Protein AF-A0A2V9X491-F1 (afdb_monomer_lite)

Sequence (62 aa):
MVEIIGTHQPALWVYGHTHECDDQTIGRTRIISNQLGYPGNLGGFECKDFDEAGLPIEVGDY

Radius of gyration: 13.63 Å; chains: 1; bounding box: 31×27×33 Å

Foldseek 3Di:
DLVVCQVPVAQEAEDDDPQEFDFDDDDNYTYGYQHLADADPVGGGPYPPHDPVDDDDDGDDD

pLDDT: mean 93.13, std 6.93, range [53.12, 98.0]

Structure (mmCIF, N/CA/C/O backbone):
data_AF-A0A2V9X491-F1
#
_entry.id   AF-A0A2V9X491-F1
#
loop_
_atom_site.group_PDB
_atom_site.id
_atom_site.type_symbol
_atom_site.label_atom_id
_atom_site.label_alt_id
_atom_site.label_comp_id
_atom_site.label_asym_id
_atom_site.label_entity_id
_atom_site.label_seq_id
_atom_site.pdbx_PDB_ins_code
_atom_site.Cartn_x
_atom_site.Cartn_y
_atom_site.Cartn_z
_atom_site.occupancy
_atom_site.B_iso_or_equiv
_atom_site.auth_seq_id
_atom_site.auth_comp_id
_atom_site.auth_asym_id
_atom_site.auth_atom_id
_atom_site.pdbx_PDB_model_num
ATOM 1 N N . MET A 1 1 ? -10.079 7.587 3.167 1.00 84.38 1 MET A N 1
ATOM 2 C CA . MET A 1 1 ? -9.391 6.335 3.552 1.00 84.38 1 MET A CA 1
ATOM 3 C C . MET A 1 1 ? -9.068 6.338 5.042 1.00 84.38 1 MET A C 1
ATOM 5 O O . MET A 1 1 ? -9.688 5.561 5.749 1.00 84.38 1 MET A O 1
ATOM 9 N N . VAL A 1 2 ? -8.223 7.253 5.535 1.00 94.81 2 VAL A N 1
ATOM 10 C CA . VAL A 1 2 ? -7.800 7.297 6.954 1.00 94.81 2 VAL A CA 1
ATOM 11 C C . VAL A 1 2 ? -8.961 7.323 7.958 1.00 94.81 2 VAL A C 1
ATOM 13 O O . VAL A 1 2 ? -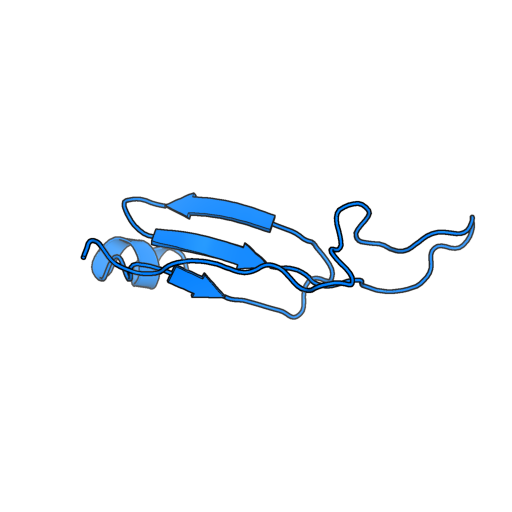8.919 6.573 8.922 1.00 94.81 2 VAL A O 1
ATOM 16 N N . GLU A 1 3 ? -10.013 8.115 7.728 1.00 97.50 3 GLU A N 1
ATOM 17 C CA . GLU A 1 3 ? -11.179 8.161 8.631 1.00 97.50 3 GLU A CA 1
ATOM 18 C C . GLU A 1 3 ? -11.894 6.803 8.730 1.00 97.50 3 GLU A C 1
ATOM 20 O O . GLU A 1 3 ? -12.087 6.285 9.822 1.00 97.50 3 GLU A O 1
ATOM 25 N N . ILE A 1 4 ? -12.196 6.172 7.590 1.00 97.50 4 ILE A N 1
ATOM 26 C CA . ILE A 1 4 ? -12.843 4.849 7.533 1.00 97.50 4 ILE A CA 1
ATOM 27 C C . ILE A 1 4 ? -11.976 3.789 8.226 1.00 97.50 4 ILE A C 1
ATOM 29 O O . ILE A 1 4 ? -12.486 2.986 9.008 1.00 97.50 4 ILE A O 1
ATOM 33 N N . ILE A 1 5 ? -10.664 3.804 7.968 1.00 97.44 5 ILE A N 1
ATOM 34 C CA . ILE A 1 5 ? -9.709 2.892 8.607 1.00 97.44 5 ILE A CA 1
ATOM 35 C C . ILE A 1 5 ? -9.663 3.132 10.118 1.00 97.44 5 ILE A C 1
ATOM 37 O O . ILE A 1 5 ? -9.767 2.183 10.887 1.00 97.44 5 ILE A O 1
ATOM 41 N 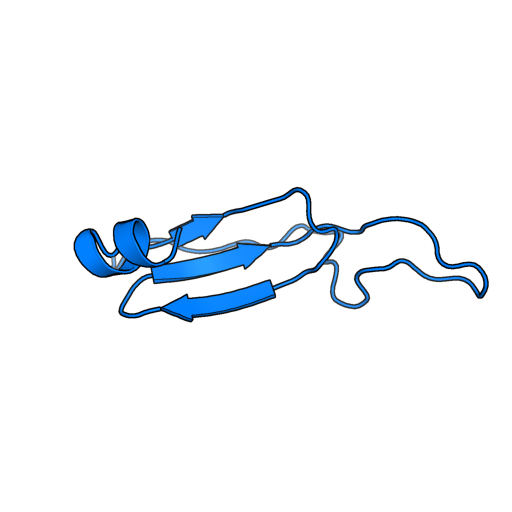N . GLY A 1 6 ? -9.566 4.386 10.558 1.00 97.25 6 GLY A N 1
ATOM 42 C CA . GLY A 1 6 ? -9.524 4.735 11.976 1.00 97.25 6 GLY A CA 1
ATOM 43 C C . GLY A 1 6 ? -10.800 4.345 12.724 1.00 97.25 6 GLY A C 1
ATOM 44 O O . GLY A 1 6 ? -10.720 3.829 13.838 1.00 97.25 6 GLY A O 1
ATOM 45 N N . THR A 1 7 ? -11.969 4.540 12.107 1.00 98.00 7 THR A N 1
ATOM 46 C CA . THR A 1 7 ? -13.272 4.218 12.705 1.00 98.00 7 THR A CA 1
ATOM 47 C C . THR A 1 7 ? -13.517 2.716 12.800 1.00 98.00 7 THR A C 1
ATOM 49 O O . THR A 1 7 ? -13.978 2.241 13.836 1.00 98.00 7 THR A O 1
ATOM 52 N N . HIS A 1 8 ? -13.231 1.956 11.741 1.00 96.94 8 HIS A N 1
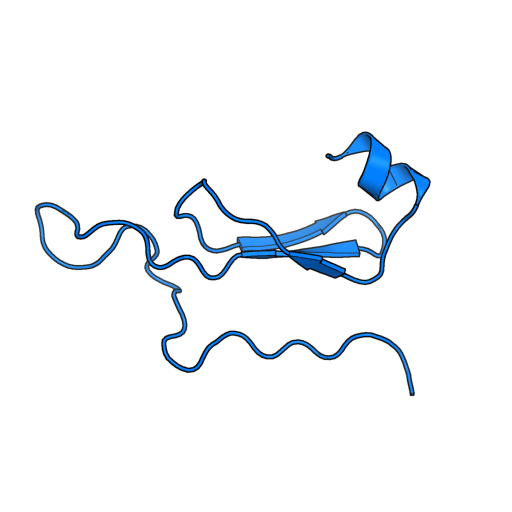ATOM 53 C CA . HIS A 1 8 ? -13.612 0.541 11.669 1.00 96.94 8 HIS A CA 1
ATOM 54 C C . HIS A 1 8 ? -12.477 -0.429 11.999 1.00 96.94 8 HIS A C 1
ATOM 56 O O . HIS A 1 8 ? -12.748 -1.559 12.396 1.00 96.94 8 HIS A O 1
ATOM 62 N N . GLN A 1 9 ? -11.225 0.004 11.852 1.00 96.25 9 GLN A N 1
ATOM 63 C CA . GLN A 1 9 ? -10.015 -0.789 12.062 1.00 96.25 9 GLN A CA 1
ATOM 64 C C . GLN A 1 9 ? -10.099 -2.218 11.491 1.00 96.25 9 GLN A C 1
ATOM 66 O O . GLN A 1 9 ? -9.965 -3.181 12.257 1.00 96.25 9 GLN A O 1
ATOM 71 N N . PRO A 1 10 ? -10.342 -2.393 10.172 1.00 95.75 10 PRO A N 1
ATOM 72 C CA . PRO A 1 10 ? -10.267 -3.715 9.550 1.00 95.75 10 PRO A CA 1
ATOM 73 C C . PRO A 1 10 ? -8.874 -4.321 9.759 1.00 95.75 10 PRO A C 1
ATOM 75 O O . PRO A 1 10 ? -7.902 -3.585 9.870 1.00 95.75 10 PRO A O 1
ATOM 78 N N . ALA A 1 11 ? -8.740 -5.646 9.785 1.00 96.31 11 ALA A N 1
ATOM 79 C CA . ALA A 1 11 ? -7.427 -6.271 9.987 1.00 96.31 11 ALA A CA 1
ATOM 80 C C . ALA A 1 11 ? -6.432 -5.956 8.847 1.00 96.31 11 ALA A C 1
ATOM 82 O O . ALA A 1 11 ? -5.239 -5.788 9.090 1.00 96.31 11 ALA A O 1
ATOM 83 N N . LEU A 1 12 ? -6.932 -5.819 7.614 1.00 96.25 12 LEU A N 1
ATOM 84 C CA . LEU A 1 12 ? -6.129 -5.559 6.421 1.00 96.25 12 LEU A CA 1
ATOM 85 C C . LEU A 1 12 ? -6.842 -4.577 5.479 1.00 96.25 12 LEU A C 1
ATOM 87 O O . LEU A 1 12 ? -8.055 -4.670 5.278 1.00 96.25 12 LEU A O 1
ATOM 91 N N . TRP A 1 13 ? -6.079 -3.671 4.868 1.00 96.69 13 TRP A N 1
ATOM 92 C CA . TRP A 1 13 ? -6.507 -2.795 3.779 1.00 96.69 13 TRP A CA 1
ATOM 93 C C . TRP A 1 13 ? -5.530 -2.912 2.603 1.00 96.69 13 TRP A C 1
ATOM 95 O O . TRP A 1 13 ? -4.393 -2.456 2.692 1.00 96.69 13 TRP A O 1
ATOM 105 N N . VAL A 1 14 ? -5.969 -3.504 1.492 1.00 96.69 14 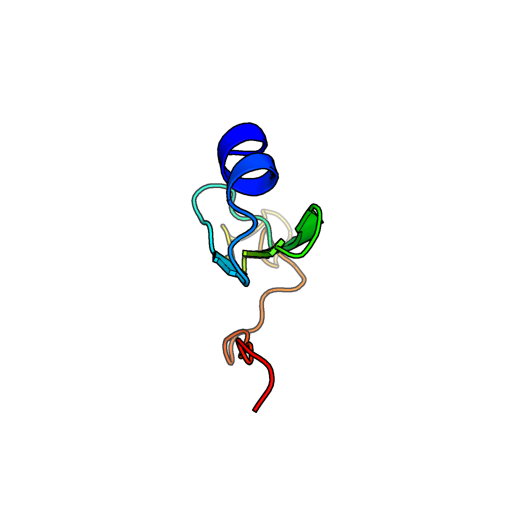VAL A N 1
ATOM 106 C CA . VAL A 1 14 ? -5.163 -3.632 0.264 1.00 96.69 14 VAL A CA 1
ATOM 107 C C . VAL A 1 14 ? -5.585 -2.555 -0.728 1.00 96.69 14 VAL A C 1
ATOM 109 O O . VAL A 1 14 ? -6.783 -2.355 -0.943 1.00 96.69 14 VAL A O 1
ATOM 112 N N . TYR A 1 15 ? -4.627 -1.852 -1.332 1.00 95.44 15 TYR A N 1
ATOM 113 C CA . TYR A 1 15 ? -4.918 -0.772 -2.278 1.00 95.44 15 TYR A CA 1
ATOM 114 C C . TYR A 1 15 ? -4.036 -0.810 -3.533 1.00 95.44 15 TYR A C 1
ATOM 116 O O . TYR A 1 15 ? -3.107 -1.605 -3.643 1.00 95.44 15 TYR A O 1
ATOM 124 N N . GLY A 1 16 ? -4.398 0.030 -4.508 1.00 94.31 16 GLY A N 1
ATOM 125 C CA . GLY A 1 16 ? -3.744 0.136 -5.810 1.00 94.31 16 GLY A CA 1
ATOM 126 C C . GLY A 1 16 ? -3.618 1.588 -6.289 1.00 94.31 16 GLY A C 1
ATOM 127 O O . GLY A 1 16 ? -3.714 2.515 -5.488 1.00 94.31 16 GLY A O 1
ATOM 128 N N . HIS A 1 17 ? -3.490 1.778 -7.605 1.00 95.88 17 HIS A N 1
ATOM 129 C CA . HIS A 1 17 ? -3.441 3.055 -8.340 1.00 95.88 17 HIS A CA 1
ATOM 130 C C . HIS A 1 17 ? -2.126 3.849 -8.257 1.00 95.88 17 HIS A C 1
ATOM 132 O O . HIS A 1 17 ? -1.769 4.501 -9.233 1.00 95.88 17 HIS A O 1
ATOM 138 N N . THR A 1 18 ? -1.404 3.803 -7.139 1.00 95.00 18 THR A N 1
ATOM 139 C CA . THR A 1 18 ? -0.239 4.679 -6.904 1.00 95.00 18 THR A CA 1
ATOM 140 C C . THR A 1 18 ? 1.075 4.195 -7.511 1.00 95.00 18 THR A C 1
ATOM 142 O O . THR A 1 18 ? 2.000 4.990 -7.591 1.00 95.00 18 THR A O 1
ATOM 145 N N . HIS A 1 19 ? 1.172 2.917 -7.898 1.00 95.81 19 HIS A N 1
ATOM 146 C CA . HIS A 1 19 ? 2.426 2.254 -8.311 1.00 95.81 19 HIS A CA 1
ATOM 147 C C . HIS A 1 19 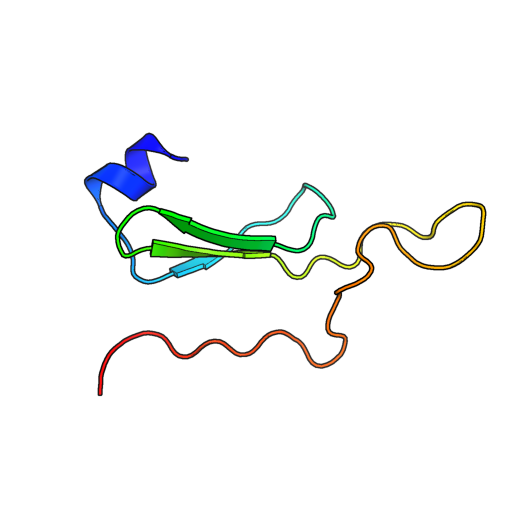? 3.504 2.164 -7.226 1.00 95.81 19 HIS A C 1
ATOM 149 O O . HIS A 1 19 ? 4.633 1.760 -7.489 1.00 95.81 19 HIS A O 1
ATOM 155 N N . GLU A 1 20 ? 3.146 2.507 -5.997 1.00 91.06 20 GLU A N 1
ATOM 156 C CA . GLU A 1 20 ? 4.021 2.374 -4.845 1.00 91.06 20 GLU A CA 1
ATOM 157 C C . GLU A 1 20 ? 3.759 1.028 -4.178 1.00 91.06 20 GLU A C 1
ATOM 159 O O . GLU A 1 20 ? 2.601 0.615 -4.052 1.00 91.06 20 GLU A O 1
ATOM 164 N N . CYS A 1 21 ? 4.813 0.353 -3.725 1.00 92.81 21 CYS A N 1
ATOM 165 C CA . CYS A 1 21 ? 4.652 -0.692 -2.724 1.00 92.81 21 CYS A CA 1
ATOM 166 C C . CYS A 1 21 ? 4.670 -0.061 -1.340 1.00 92.81 21 CYS A C 1
ATOM 168 O O . CYS A 1 21 ? 5.415 0.887 -1.095 1.00 92.81 21 CYS A O 1
ATOM 170 N N . ASP A 1 22 ? 3.828 -0.581 -0.459 1.00 93.00 22 ASP A N 1
ATOM 171 C CA . ASP A 1 22 ? 3.669 -0.049 0.884 1.00 93.00 22 ASP A CA 1
ATOM 172 C C . ASP A 1 22 ? 3.313 -1.162 1.864 1.00 93.00 22 ASP A C 1
ATOM 174 O O . ASP A 1 22 ? 2.588 -2.100 1.520 1.00 93.00 22 ASP A O 1
ATOM 178 N N . ASP A 1 23 ? 3.819 -1.030 3.084 1.00 94.88 23 ASP A N 1
ATOM 179 C CA . ASP A 1 23 ? 3.497 -1.889 4.218 1.00 94.88 23 ASP A CA 1
ATOM 180 C C . ASP A 1 23 ? 3.518 -1.049 5.494 1.00 94.88 23 ASP A C 1
ATOM 182 O O . ASP A 1 23 ? 4.558 -0.804 6.112 1.00 94.88 23 ASP A O 1
ATOM 186 N N . GLN A 1 24 ? 2.344 -0.536 5.845 1.00 94.75 24 GLN A N 1
ATOM 187 C CA . GLN A 1 24 ? 2.158 0.408 6.939 1.00 94.75 24 GLN A CA 1
ATOM 188 C C . GLN A 1 24 ? 1.035 -0.031 7.865 1.00 94.75 24 GLN A C 1
ATOM 190 O O . GLN A 1 24 ? 0.316 -0.998 7.623 1.00 94.75 24 GLN A O 1
ATOM 195 N N . THR A 1 25 ? 0.877 0.673 8.983 1.00 95.94 25 THR A N 1
ATOM 196 C CA . THR A 1 25 ? -0.182 0.387 9.950 1.00 95.94 25 THR A CA 1
ATOM 197 C C . THR A 1 25 ? -0.843 1.671 10.435 1.00 95.94 25 THR A C 1
ATOM 199 O O . THR A 1 25 ? -0.168 2.626 10.813 1.00 95.94 25 THR A O 1
ATOM 202 N N . ILE A 1 26 ? -2.178 1.668 10.478 1.00 96.50 26 ILE A N 1
ATOM 203 C CA . ILE A 1 26 ? -2.991 2.677 11.170 1.00 96.50 26 ILE A CA 1
ATOM 204 C C . ILE A 1 26 ? -3.874 1.948 12.187 1.00 96.50 26 ILE A C 1
ATOM 206 O O . ILE A 1 26 ? -4.781 1.201 11.821 1.00 96.50 26 ILE A O 1
ATOM 210 N N . GLY A 1 27 ? -3.625 2.163 13.482 1.00 95.19 27 GLY A N 1
ATOM 211 C CA . GLY A 1 27 ? -4.309 1.407 14.536 1.00 95.19 27 GLY A CA 1
ATOM 212 C C . GLY A 1 27 ? -3.994 -0.088 14.429 1.00 95.19 27 GLY A C 1
ATOM 213 O O . GLY A 1 27 ? -2.828 -0.465 14.433 1.00 95.19 27 GLY A O 1
ATOM 214 N N . ARG A 1 28 ? -5.025 -0.936 14.330 1.00 94.56 28 ARG A N 1
ATOM 215 C CA . ARG A 1 28 ? -4.880 -2.384 14.070 1.00 94.56 28 ARG A CA 1
ATOM 216 C C . ARG A 1 28 ? -4.891 -2.759 12.587 1.00 94.56 28 ARG A C 1
ATOM 218 O O . ARG A 1 28 ? -4.738 -3.930 12.264 1.00 94.56 28 ARG A O 1
ATOM 225 N N . THR A 1 29 ? -5.116 -1.801 11.694 1.00 96.50 29 THR A N 1
ATOM 226 C CA . THR A 1 29 ? -5.187 -2.073 10.260 1.00 96.50 29 THR A CA 1
ATOM 227 C C . THR A 1 29 ? -3.802 -2.055 9.656 1.00 96.50 29 THR A C 1
ATOM 229 O O . THR A 1 29 ? -3.174 -0.996 9.613 1.00 96.50 29 THR A O 1
ATOM 232 N N . ARG A 1 30 ? -3.359 -3.198 9.127 1.00 96.56 30 ARG A N 1
ATOM 233 C CA . ARG A 1 30 ? -2.217 -3.243 8.211 1.00 96.56 30 ARG A CA 1
ATOM 234 C C . ARG A 1 30 ? -2.668 -2.769 6.830 1.00 96.56 30 ARG A C 1
ATOM 236 O O . ARG A 1 30 ? -3.719 -3.188 6.347 1.00 96.56 30 ARG A O 1
ATOM 243 N N . ILE A 1 31 ? -1.910 -1.876 6.213 1.00 96.50 31 ILE A N 1
ATOM 244 C CA . ILE A 1 31 ? -2.191 -1.290 4.903 1.00 96.50 31 ILE A CA 1
ATOM 245 C C . ILE A 1 31 ? -1.095 -1.758 3.957 1.00 96.50 31 ILE A C 1
ATOM 247 O O . ILE A 1 31 ? 0.076 -1.523 4.236 1.00 96.50 31 ILE A O 1
ATOM 251 N N . ILE A 1 32 ? -1.479 -2.432 2.874 1.00 96.75 32 ILE A N 1
ATOM 252 C CA . ILE A 1 32 ? -0.547 -3.106 1.968 1.00 96.75 32 ILE A CA 1
ATOM 253 C C . ILE A 1 32 ? -0.769 -2.674 0.517 1.00 96.75 32 ILE A C 1
ATOM 255 O O . ILE A 1 32 ? -1.908 -2.608 0.040 1.00 96.75 32 ILE A O 1
ATOM 259 N N . SER A 1 33 ? 0.332 -2.488 -0.208 1.00 96.94 33 SER A N 1
ATOM 260 C CA . SER A 1 33 ? 0.384 -2.427 -1.666 1.00 96.94 33 SER A CA 1
ATOM 261 C C . SER A 1 33 ? 1.618 -3.172 -2.187 1.00 96.94 33 SER A C 1
ATOM 263 O O . SER A 1 33 ? 2.709 -3.019 -1.650 1.00 96.94 33 SER A O 1
ATOM 265 N N . ASN A 1 34 ? 1.452 -3.955 -3.257 1.00 97.25 34 ASN A N 1
ATOM 266 C CA . ASN A 1 34 ? 2.538 -4.640 -3.972 1.00 97.25 34 ASN A CA 1
ATOM 267 C C . ASN A 1 34 ? 2.411 -4.380 -5.483 1.00 97.25 34 ASN A C 1
ATOM 269 O O . ASN A 1 34 ? 2.160 -5.287 -6.276 1.00 97.25 34 ASN A O 1
ATOM 273 N N . GLN A 1 35 ? 2.452 -3.108 -5.879 1.00 96.06 35 GLN A N 1
ATOM 274 C CA . GLN A 1 35 ? 2.297 -2.698 -7.274 1.00 96.06 35 GLN A CA 1
ATOM 275 C C . GLN A 1 35 ? 3.669 -2.509 -7.915 1.00 96.06 35 GLN A C 1
ATOM 277 O O . GLN A 1 35 ? 4.411 -1.643 -7.481 1.00 96.06 35 GLN A O 1
ATOM 282 N N . LEU A 1 36 ? 3.974 -3.250 -8.982 1.00 95.62 36 LEU A N 1
ATOM 283 C CA . LEU A 1 36 ? 5.245 -3.117 -9.709 1.00 95.62 36 LEU A CA 1
ATOM 284 C C . LEU A 1 36 ? 5.479 -1.690 -10.236 1.00 95.62 36 LEU A C 1
ATOM 286 O O . LEU A 1 36 ? 6.586 -1.159 -10.165 1.00 95.62 36 LEU A O 1
ATOM 290 N N . GLY A 1 37 ? 4.416 -1.075 -10.758 1.00 95.19 37 GLY A N 1
ATOM 291 C CA . GLY A 1 37 ? 4.488 0.216 -11.429 1.00 95.19 37 GLY A CA 1
ATOM 292 C C . GLY A 1 37 ? 5.104 0.138 -12.824 1.00 95.19 37 GLY A C 1
ATOM 293 O O . GLY A 1 37 ? 5.250 -0.939 -13.409 1.00 95.19 37 GLY A O 1
ATOM 294 N N . TYR A 1 38 ? 5.433 1.295 -13.392 1.00 96.25 38 TYR A N 1
ATOM 295 C CA . TYR A 1 38 ? 6.015 1.378 -14.729 1.00 96.25 38 TYR A CA 1
ATOM 296 C C . TYR A 1 38 ? 7.527 1.126 -14.741 1.00 96.25 38 TYR A C 1
ATOM 298 O O . TYR A 1 38 ? 8.209 1.356 -13.741 1.00 96.25 38 TYR A O 1
ATOM 306 N N . PRO A 1 39 ? 8.086 0.705 -15.890 1.00 95.81 39 PRO A N 1
ATOM 307 C CA . PRO A 1 39 ? 9.526 0.706 -16.098 1.00 95.81 39 PRO A CA 1
ATOM 308 C C . PRO A 1 39 ? 10.116 2.116 -15.973 1.00 95.81 39 PRO A C 1
ATOM 310 O O . PRO A 1 39 ? 9.601 3.075 -16.550 1.00 95.81 39 PRO A O 1
ATOM 313 N N . GLY A 1 40 ? 11.238 2.237 -15.268 1.00 90.44 40 GLY A N 1
ATOM 314 C CA . GLY A 1 40 ? 11.989 3.482 -15.158 1.00 90.44 40 GLY A CA 1
ATOM 315 C C . GLY A 1 40 ? 12.859 3.756 -16.389 1.00 90.44 40 GLY A C 1
ATOM 316 O O . GLY A 1 40 ? 13.396 2.844 -17.016 1.00 90.44 40 GLY A O 1
ATOM 317 N N . ASN A 1 41 ? 13.093 5.038 -16.689 1.00 90.62 41 ASN A N 1
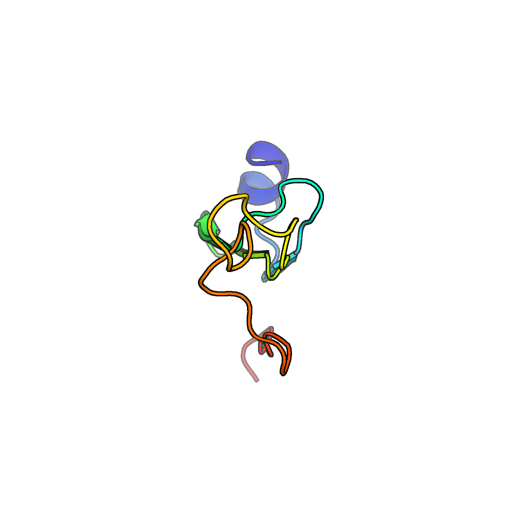ATOM 318 C CA . ASN A 1 41 ? 13.946 5.469 -17.812 1.00 90.62 41 ASN A CA 1
ATOM 319 C C . ASN A 1 41 ? 15.413 5.003 -17.709 1.00 90.62 41 ASN A C 1
ATOM 321 O O . ASN A 1 41 ? 16.139 5.033 -18.699 1.00 90.62 41 ASN A O 1
ATOM 325 N N . LEU A 1 42 ? 15.862 4.603 -16.517 1.00 90.44 42 LEU A N 1
ATOM 326 C CA . LEU A 1 42 ? 17.220 4.120 -16.241 1.00 90.44 42 LEU A CA 1
ATOM 327 C C . LEU A 1 42 ? 17.253 2.606 -15.956 1.00 90.44 42 LEU A C 1
ATOM 329 O O . LEU A 1 42 ? 18.233 2.102 -15.410 1.00 90.44 42 LEU A O 1
ATOM 333 N N . GLY A 1 43 ? 16.187 1.887 -16.322 1.00 89.75 43 GLY A N 1
ATOM 334 C CA . GLY A 1 43 ? 15.965 0.497 -15.934 1.00 89.75 43 GLY A CA 1
ATOM 335 C C . GLY A 1 43 ? 15.294 0.363 -14.563 1.00 89.75 43 GLY A C 1
ATOM 336 O O . GLY A 1 43 ? 15.152 1.335 -13.820 1.00 89.75 43 GLY A O 1
ATOM 337 N N . GLY A 1 44 ? 14.864 -0.861 -14.246 1.00 91.31 44 GLY A N 1
ATOM 338 C CA . GLY A 1 44 ? 14.041 -1.152 -13.067 1.00 91.31 44 GLY A CA 1
ATOM 339 C C . GLY A 1 44 ? 12.587 -0.697 -13.222 1.00 91.31 44 GLY A C 1
ATOM 340 O O . GLY A 1 44 ? 12.177 -0.276 -14.304 1.00 91.31 44 GLY A O 1
ATOM 341 N N . PHE A 1 45 ? 11.820 -0.785 -12.137 1.00 94.81 45 PHE A N 1
ATOM 342 C CA . PHE A 1 45 ? 10.420 -0.361 -12.061 1.00 94.81 45 PHE A CA 1
ATOM 343 C C . PHE A 1 45 ? 10.222 0.661 -10.931 1.00 94.81 45 PHE A C 1
ATOM 345 O O . PHE A 1 45 ? 11.101 0.819 -10.080 1.00 94.81 45 PHE A O 1
ATOM 352 N N . GLU A 1 46 ? 9.100 1.387 -10.950 1.00 94.31 46 GLU A N 1
ATOM 353 C CA . GLU A 1 46 ? 8.762 2.418 -9.953 1.00 94.31 46 GLU A CA 1
ATOM 354 C C . GLU A 1 46 ? 8.772 1.864 -8.525 1.00 94.31 46 GLU A C 1
ATOM 356 O O . GLU A 1 46 ? 9.389 2.469 -7.643 1.00 94.31 46 GLU A O 1
ATOM 361 N N . CYS A 1 47 ? 8.186 0.685 -8.308 1.00 93.88 47 CYS A N 1
ATOM 362 C CA . CYS A 1 47 ? 8.366 -0.027 -7.057 1.00 93.88 47 CYS A CA 1
ATOM 363 C C . CYS A 1 47 ? 9.588 -0.950 -7.116 1.00 93.88 47 CYS A C 1
ATOM 365 O O . CYS A 1 47 ? 9.643 -1.910 -7.885 1.00 93.88 47 CYS A O 1
ATOM 367 N N . LYS A 1 48 ? 10.560 -0.683 -6.241 1.00 90.12 48 LYS A N 1
ATOM 368 C CA . LYS A 1 48 ? 11.772 -1.504 -6.091 1.00 90.12 48 LYS A CA 1
ATOM 369 C C . LYS A 1 48 ? 11.564 -2.739 -5.221 1.00 90.12 48 LYS A C 1
ATOM 371 O O . LYS A 1 48 ? 12.270 -3.721 -5.411 1.00 90.12 48 LYS A O 1
ATOM 376 N N . ASP A 1 49 ? 10.600 -2.672 -4.310 1.00 92.38 49 ASP A N 1
ATOM 377 C CA . ASP A 1 49 ? 10.289 -3.726 -3.341 1.00 92.38 49 ASP A CA 1
ATOM 378 C C . ASP A 1 49 ? 9.140 -4.629 -3.817 1.00 92.38 49 ASP A C 1
ATOM 380 O O . ASP A 1 49 ? 8.525 -5.331 -3.019 1.00 92.38 49 ASP A O 1
ATOM 384 N N . PHE A 1 50 ? 8.825 -4.595 -5.117 1.00 95.06 50 PHE A N 1
ATOM 385 C CA . PHE A 1 50 ? 7.791 -5.443 -5.688 1.00 95.06 50 PHE A CA 1
ATOM 386 C C . PHE A 1 50 ? 8.189 -6.909 -5.547 1.00 95.06 50 PHE A C 1
ATOM 388 O O . PHE A 1 50 ? 9.239 -7.328 -6.042 1.00 95.06 50 PHE A O 1
ATOM 395 N N . ASP A 1 51 ? 7.316 -7.692 -4.923 1.00 95.31 51 ASP A N 1
ATOM 396 C CA . ASP A 1 51 ? 7.471 -9.136 -4.846 1.00 95.31 51 ASP A CA 1
ATOM 397 C C . ASP A 1 51 ? 6.741 -9.805 -6.017 1.00 95.31 51 ASP A C 1
ATOM 399 O O . ASP A 1 51 ? 5.506 -9.814 -6.081 1.00 95.31 51 ASP A O 1
ATOM 403 N N . GLU A 1 52 ? 7.511 -10.380 -6.943 1.00 95.50 52 GLU A N 1
ATOM 404 C CA . GLU A 1 52 ? 6.998 -11.122 -8.100 1.00 95.50 52 GLU A CA 1
ATOM 405 C C . GLU A 1 52 ? 6.284 -12.422 -7.700 1.00 95.50 52 GLU A C 1
ATOM 407 O O . GLU A 1 52 ? 5.370 -12.862 -8.400 1.00 95.50 52 GLU A O 1
ATOM 412 N N . ALA A 1 53 ? 6.629 -13.012 -6.550 1.00 95.75 53 ALA A N 1
ATOM 413 C CA . ALA A 1 53 ? 5.902 -14.154 -5.999 1.00 95.75 53 ALA A CA 1
ATOM 414 C C . ALA A 1 53 ? 4.550 -13.747 -5.377 1.00 95.75 53 ALA A C 1
ATOM 416 O O . ALA A 1 53 ? 3.747 -14.611 -5.015 1.00 95.75 53 ALA A O 1
ATOM 417 N N . GLY A 1 54 ? 4.279 -12.442 -5.290 1.00 92.00 54 GLY A N 1
ATOM 418 C CA . GLY A 1 54 ? 3.169 -11.874 -4.543 1.00 92.00 54 GLY A CA 1
ATOM 419 C C . GLY A 1 54 ? 3.513 -11.697 -3.065 1.00 92.00 54 GLY A C 1
ATOM 420 O O . GLY A 1 54 ? 4.470 -12.266 -2.559 1.00 92.00 54 GLY A O 1
ATOM 421 N N . LEU A 1 55 ? 2.705 -10.904 -2.361 1.00 92.19 55 LEU A N 1
ATOM 422 C CA . LEU A 1 55 ? 2.917 -10.577 -0.951 1.00 92.19 55 LEU A CA 1
ATOM 423 C C . LEU A 1 55 ? 1.884 -11.322 -0.082 1.00 92.19 55 LEU A C 1
ATOM 425 O O . LEU A 1 55 ? 0.786 -10.798 0.128 1.00 92.19 55 LEU A O 1
ATOM 429 N N . PRO A 1 56 ? 2.163 -12.563 0.368 1.00 92.56 56 PRO A N 1
ATOM 430 C CA . PRO A 1 56 ? 1.231 -13.336 1.183 1.00 92.56 56 PRO A CA 1
ATOM 431 C C . PRO A 1 56 ? 1.075 -12.710 2.573 1.00 92.56 56 PRO A C 1
ATOM 433 O O . PRO A 1 56 ? 2.059 -12.434 3.259 1.00 92.56 56 PRO A O 1
ATOM 436 N N . ILE A 1 57 ? -0.174 -12.507 2.996 1.00 91.44 57 ILE A N 1
ATOM 437 C CA . ILE A 1 57 ? -0.517 -11.909 4.289 1.00 91.44 57 ILE A CA 1
ATOM 438 C C . ILE A 1 57 ? -1.524 -12.806 5.004 1.00 91.44 57 ILE A C 1
ATOM 440 O O . ILE A 1 57 ? -2.607 -13.071 4.485 1.00 91.44 57 ILE A O 1
ATOM 444 N N . GLU A 1 58 ? -1.178 -13.220 6.218 1.00 91.38 58 GLU A N 1
ATOM 445 C CA . GLU A 1 58 ? -2.109 -13.867 7.140 1.00 91.38 58 GLU A CA 1
ATOM 446 C C . GLU A 1 58 ? -3.007 -12.812 7.797 1.00 91.38 58 GLU A C 1
ATOM 448 O O . GLU A 1 58 ? -2.531 -11.758 8.233 1.00 91.38 58 GLU A O 1
ATOM 453 N N . VAL A 1 59 ? -4.312 -13.085 7.861 1.00 89.75 59 VAL A N 1
ATOM 454 C CA . VAL A 1 59 ? -5.308 -12.169 8.430 1.00 89.75 59 VAL A CA 1
ATOM 455 C C . VAL A 1 59 ? -6.078 -12.871 9.542 1.00 89.75 59 VAL A C 1
ATOM 457 O O . VAL A 1 59 ? -6.833 -13.804 9.281 1.00 89.75 59 VAL A O 1
ATOM 460 N N . GLY A 1 60 ? -5.942 -12.353 10.764 1.00 77.19 60 GLY A N 1
ATOM 461 C CA . GLY A 1 60 ? -6.596 -12.874 11.965 1.00 77.19 60 GLY A CA 1
ATOM 462 C C . GLY A 1 60 ? -5.650 -13.665 12.869 1.00 77.19 60 GLY A C 1
ATOM 463 O O . GLY A 1 60 ? -4.615 -14.156 12.426 1.00 77.19 60 GLY A O 1
ATOM 464 N N . ASP A 1 61 ? -6.025 -13.766 14.142 1.00 68.50 61 ASP A N 1
ATOM 465 C CA . ASP A 1 61 ? -5.395 -14.668 15.105 1.00 68.50 61 ASP A CA 1
ATOM 466 C C . ASP A 1 61 ? -6.201 -15.980 15.101 1.00 68.50 61 ASP A C 1
ATOM 468 O O . ASP A 1 61 ? -7.423 -15.943 15.278 1.00 68.50 61 ASP A O 1
ATOM 472 N N . TYR A 1 62 ? -5.543 -17.112 14.835 1.00 53.12 62 TYR A N 1
ATOM 473 C CA . TYR A 1 62 ? -6.145 -18.452 14.917 1.00 53.12 62 TYR A CA 1
ATOM 474 C C . TYR A 1 62 ? -6.355 -18.893 16.371 1.00 53.12 62 TYR A C 1
ATOM 476 O O . TYR A 1 62 ? -5.466 -18.612 17.210 1.00 53.12 62 TYR A O 1
#

Secondary structure (DSSP, 8-state):
-HHHHHHH--SEEE--SS---EEEEETTEEEEE----PBPTTSSBS-TT--TT------S--